Protein AF-K2CQ34-F1 (afdb_monomer)

Mean predicted aligned error: 3.76 Å

Sequence (137 aa):
MQECLSYSITEIDNESIDREGMAVCTSRAFENAVAGLKVTPEFVITDVVKIKNFDEARQLNIISGDLKSISVGAASIIAKVYRDNFMIEMDKKFPLYGFSSHKGYGTTRHIEALKIHGPCEIHRKSFEPIASFLHTC

Solvent-accessible surface area (backbone atoms only — not comparable to full-atom values): 8074 Å² total; per-residue (Å²): 124,93,87,58,96,59,73,54,85,60,86,79,59,39,67,57,32,51,73,64,33,59,72,56,47,52,25,50,36,50,48,50,23,58,70,53,26,86,59,80,71,85,61,46,71,30,61,60,56,68,50,79,96,49,65,72,94,36,52,46,58,33,83,65,18,47,85,76,31,71,69,34,31,52,50,51,50,53,53,49,55,52,49,49,50,53,24,38,56,46,16,73,79,43,66,77,48,47,24,60,77,54,61,74,51,89,41,72,66,35,50,52,29,36,73,76,70,46,83,61,92,80,51,47,57,72,37,84,72,48,34,61,64,74,69,70,121

Secondary structure (DSSP, 8-state):
-TT-S--------HHHHHHH-HHHHHHHHHHHHHHT-SS--SSEEEES---TTS-GGGEEEETTHHHH-HHHHHHHHHHHHHHHHHHHHHHHHSTTT-HHHHTT---HHHHHHHHHH---TTS-TTSTTHHHHHH--

Foldseek 3Di:
DVPDPWWFFFDDALVCCLVPNDLVVVLVRVVVRQVPTPDRDQAEEAAQRDNPPDDPVRYHHDHPVLVVDVVHVVNVVVHVVVLLVVQCVVCVVVVLQPCNPCSLPPDPSNVVSCVVPNDDDRDNCNDPPNVVSVPPD

Structure (mmCIF, N/CA/C/O backbone):
data_AF-K2CQ34-F1
#
_entry.id   AF-K2CQ34-F1
#
loop_
_atom_site.group_PDB
_atom_site.id
_atom_site.type_symbol
_atom_site.label_atom_id
_atom_site.label_alt_id
_atom_site.label_comp_id
_atom_site.label_asym_id
_atom_site.label_entity_id
_atom_site.label_seq_id
_atom_site.pdbx_PDB_ins_code
_atom_site.Cartn_x
_atom_site.Cartn_y
_atom_site.Cartn_z
_atom_site.occupancy
_atom_site.B_iso_or_equiv
_atom_site.auth_seq_id
_atom_site.auth_comp_id
_atom_site.auth_asym_id
_atom_site.auth_atom_id
_atom_site.pdbx_PDB_model_num
ATOM 1 N N . MET A 1 1 ? -10.986 -15.421 8.543 1.00 61.81 1 MET A N 1
ATOM 2 C CA . MET A 1 1 ? -12.073 -14.420 8.425 1.00 61.81 1 MET A CA 1
ATOM 3 C C . MET A 1 1 ? -13.381 -14.871 9.074 1.00 61.81 1 MET A C 1
ATOM 5 O O . MET A 1 1 ? -14.184 -14.007 9.377 1.00 61.81 1 MET A O 1
ATOM 9 N N . GLN A 1 2 ? -13.606 -16.171 9.326 1.00 63.44 2 GLN A N 1
ATOM 10 C CA . GLN A 1 2 ? -14.854 -16.655 9.941 1.00 63.44 2 GLN A CA 1
ATOM 11 C C . GLN A 1 2 ? -15.092 -16.197 11.396 1.00 63.44 2 GLN A C 1
ATOM 13 O O . GLN A 1 2 ? -16.237 -16.219 11.822 1.00 63.44 2 GLN A O 1
ATOM 18 N N . GLU A 1 3 ? -14.069 -15.735 12.129 1.00 79.88 3 GLU A N 1
ATOM 19 C CA . GLU A 1 3 ? -14.195 -15.411 13.566 1.00 79.88 3 GLU A CA 1
ATOM 20 C C . GLU A 1 3 ? -13.845 -13.958 13.949 1.00 79.88 3 GLU A C 1
ATOM 22 O O . GLU A 1 3 ? -13.494 -13.681 15.092 1.00 79.88 3 GLU A O 1
ATOM 27 N N . CYS A 1 4 ? -13.920 -12.996 13.022 1.00 83.88 4 CYS A N 1
ATOM 28 C CA . CYS A 1 4 ? -13.757 -11.575 13.365 1.00 83.88 4 CYS A CA 1
ATOM 29 C C . CYS A 1 4 ? -15.100 -10.835 13.370 1.00 83.88 4 CYS A C 1
ATOM 31 O O . CYS A 1 4 ? -15.935 -11.065 12.497 1.00 83.88 4 CYS A O 1
ATOM 33 N N . LEU A 1 5 ? -15.269 -9.884 14.296 1.00 89.50 5 LEU A N 1
ATOM 34 C CA . LEU A 1 5 ? -16.466 -9.032 14.368 1.00 89.50 5 LEU A CA 1
ATOM 35 C C . LEU A 1 5 ? -16.656 -8.184 13.102 1.00 89.50 5 LEU A C 1
ATOM 37 O O . LEU A 1 5 ? -17.766 -8.042 12.598 1.00 89.50 5 LEU A O 1
ATOM 41 N N . SER A 1 6 ? -15.569 -7.611 12.587 1.00 93.69 6 SER A N 1
ATOM 42 C CA . SER A 1 6 ? -15.555 -6.828 11.354 1.00 93.69 6 SER A CA 1
ATOM 43 C C . SER A 1 6 ? -14.126 -6.714 10.831 1.00 93.69 6 SER A C 1
ATOM 45 O O . SER A 1 6 ? -13.180 -6.641 11.612 1.00 93.69 6 SER A O 1
ATOM 47 N N . TYR A 1 7 ? -13.979 -6.651 9.512 1.00 95.56 7 TYR A N 1
ATOM 48 C CA . TYR A 1 7 ? -12.752 -6.239 8.839 1.00 95.56 7 TYR A CA 1
ATOM 49 C C . TYR A 1 7 ? -13.118 -5.486 7.559 1.00 95.56 7 TYR A C 1
ATOM 51 O O . TYR A 1 7 ? -14.228 -5.618 7.040 1.00 95.56 7 TYR A O 1
ATOM 59 N N . SER A 1 8 ? -12.175 -4.708 7.056 1.00 97.00 8 SER A N 1
ATOM 60 C CA . SER A 1 8 ? -12.285 -3.956 5.813 1.00 97.00 8 SER A CA 1
ATOM 61 C C . SER A 1 8 ? -10.924 -3.960 5.125 1.00 97.00 8 SER A C 1
ATOM 63 O O . SER A 1 8 ? -9.882 -4.109 5.767 1.00 97.00 8 SER A O 1
ATOM 65 N N . ILE A 1 9 ? -10.936 -3.844 3.802 1.00 97.44 9 ILE A N 1
ATOM 66 C CA . ILE A 1 9 ? -9.728 -3.743 2.987 1.00 97.44 9 ILE A CA 1
ATOM 67 C C . ILE A 1 9 ? -9.913 -2.537 2.077 1.00 97.44 9 ILE A C 1
ATOM 69 O O . ILE A 1 9 ? -10.960 -2.397 1.448 1.00 97.44 9 ILE A O 1
ATOM 73 N N . THR A 1 10 ? -8.889 -1.694 2.013 1.00 97.38 10 THR A N 1
ATOM 74 C CA . THR A 1 10 ? -8.841 -0.528 1.132 1.00 97.38 10 THR A CA 1
ATOM 75 C C . THR A 1 10 ? -7.596 -0.613 0.266 1.00 97.38 10 THR A C 1
ATOM 77 O O . THR A 1 10 ? -6.506 -0.901 0.762 1.00 97.38 10 THR A O 1
ATOM 80 N N . GLU A 1 11 ? -7.748 -0.290 -1.013 1.00 97.19 11 GLU A N 1
ATOM 81 C CA . GLU A 1 11 ? -6.646 -0.104 -1.951 1.00 97.19 11 GLU A CA 1
ATOM 82 C C . GLU A 1 11 ? -6.494 1.374 -2.321 1.00 97.19 11 GLU A C 1
ATOM 84 O O . GLU A 1 11 ? -7.471 2.120 -2.370 1.00 97.19 11 GLU A O 1
ATOM 89 N N . ILE A 1 12 ? -5.258 1.788 -2.596 1.00 97.62 12 ILE A N 1
ATOM 90 C CA . ILE A 1 12 ? -4.946 3.058 -3.256 1.00 97.62 12 ILE A CA 1
ATOM 91 C C . ILE A 1 12 ? -4.050 2.728 -4.446 1.00 97.62 12 ILE A C 1
ATOM 93 O O . ILE A 1 12 ? -3.036 2.036 -4.287 1.00 97.62 12 ILE A O 1
ATOM 97 N N . ASP A 1 13 ? -4.440 3.204 -5.623 1.00 97.12 13 ASP A N 1
ATOM 98 C CA . ASP A 1 13 ? -3.742 2.946 -6.876 1.00 97.12 13 ASP A CA 1
ATOM 99 C C . ASP A 1 13 ? -2.377 3.661 -6.949 1.00 97.12 13 ASP A C 1
ATOM 101 O O . ASP A 1 13 ? -2.051 4.563 -6.167 1.00 97.12 13 ASP A O 1
ATOM 105 N N . ASN A 1 14 ? -1.537 3.216 -7.884 1.00 97.62 14 ASN A N 1
ATOM 106 C CA . ASN A 1 14 ? -0.200 3.768 -8.085 1.00 97.62 14 ASN A CA 1
ATOM 107 C C . ASN A 1 14 ? -0.220 5.217 -8.586 1.00 97.62 14 ASN A C 1
ATOM 109 O O . ASN A 1 14 ? 0.649 5.977 -8.172 1.00 97.62 14 ASN A O 1
ATOM 113 N N . GLU A 1 15 ? -1.201 5.621 -9.394 1.00 97.81 15 GLU A N 1
ATOM 114 C CA . GLU A 1 15 ? -1.294 6.987 -9.925 1.00 97.81 15 GLU A CA 1
ATOM 115 C C . GLU A 1 15 ? -1.582 8.003 -8.813 1.00 97.81 15 GLU A C 1
ATOM 117 O O . GLU A 1 15 ? -0.995 9.083 -8.765 1.00 97.81 15 GLU A O 1
ATOM 122 N N . SER A 1 16 ? -2.448 7.640 -7.868 1.00 98.06 16 SER A N 1
ATOM 123 C CA . SER A 1 16 ? -2.741 8.409 -6.665 1.00 98.06 16 SER A CA 1
ATOM 124 C C . SER A 1 16 ? -1.508 8.533 -5.773 1.00 98.06 16 SER A C 1
ATOM 126 O O . SER A 1 16 ? -1.217 9.622 -5.278 1.00 98.06 16 SER A O 1
ATOM 128 N N . ILE A 1 17 ? -0.737 7.450 -5.617 1.00 98.12 17 ILE A N 1
ATOM 129 C CA . ILE A 1 17 ? 0.536 7.483 -4.880 1.00 98.12 17 ILE A CA 1
ATOM 130 C C . ILE A 1 17 ? 1.556 8.384 -5.577 1.00 98.12 17 ILE A C 1
ATOM 132 O O . ILE A 1 17 ? 2.228 9.155 -4.894 1.00 98.12 17 ILE A O 1
ATOM 136 N N . ASP A 1 18 ? 1.655 8.314 -6.903 1.00 97.69 18 ASP A N 1
ATOM 137 C CA . ASP A 1 18 ? 2.568 9.146 -7.686 1.00 97.69 18 ASP A CA 1
ATOM 138 C C . ASP A 1 18 ? 2.196 10.634 -7.618 1.00 97.69 18 ASP A C 1
ATOM 140 O O . ASP A 1 18 ? 3.074 11.490 -7.535 1.00 97.69 18 ASP A O 1
ATOM 144 N N . ARG A 1 19 ? 0.896 10.948 -7.608 1.00 98.00 19 ARG A N 1
ATOM 145 C CA . ARG A 1 19 ? 0.376 12.322 -7.571 1.00 98.00 19 ARG A CA 1
ATOM 146 C C . ARG A 1 19 ? 0.453 12.965 -6.186 1.00 98.00 19 ARG A C 1
ATOM 148 O O . ARG A 1 19 ? 0.747 14.151 -6.079 1.00 98.00 19 ARG A O 1
ATOM 155 N N . GLU A 1 20 ? 0.119 12.218 -5.137 1.00 97.00 20 GLU A N 1
ATOM 156 C CA . GLU A 1 20 ? -0.124 12.775 -3.794 1.00 97.00 20 GLU A CA 1
ATOM 157 C C . GLU A 1 20 ? 0.960 12.398 -2.777 1.00 97.00 20 GLU A C 1
ATOM 159 O O . GLU A 1 20 ? 1.040 12.977 -1.691 1.00 97.00 20 GLU A O 1
ATOM 164 N N . GLY A 1 21 ? 1.801 11.422 -3.116 1.00 96.38 21 GLY A N 1
ATOM 165 C CA . GLY A 1 21 ? 2.835 10.889 -2.246 1.00 96.38 21 GLY A CA 1
ATOM 166 C C . GLY A 1 21 ? 2.340 9.779 -1.316 1.00 96.38 21 GLY A C 1
ATOM 167 O O . GLY A 1 21 ? 1.176 9.697 -0.909 1.00 96.38 21 GLY A O 1
ATOM 168 N N . MET A 1 22 ? 3.279 8.908 -0.935 1.00 94.81 22 MET A N 1
ATOM 169 C CA . MET A 1 22 ? 2.988 7.708 -0.148 1.00 94.81 22 MET A CA 1
ATOM 170 C C . MET A 1 22 ? 2.379 8.024 1.218 1.00 94.81 22 MET A C 1
ATOM 172 O O . MET A 1 22 ? 1.406 7.391 1.598 1.00 94.81 22 MET A O 1
ATOM 176 N N . ALA A 1 23 ? 2.916 8.998 1.959 1.00 93.38 23 ALA A N 1
ATOM 177 C CA . ALA A 1 23 ? 2.454 9.280 3.320 1.00 93.38 23 ALA A CA 1
ATOM 178 C C . ALA A 1 23 ? 0.983 9.734 3.362 1.00 93.38 23 ALA A C 1
ATOM 180 O O . ALA A 1 23 ? 0.230 9.322 4.245 1.00 93.38 23 ALA A O 1
ATOM 181 N N . VAL A 1 24 ? 0.564 10.551 2.389 1.00 94.56 24 VAL A N 1
ATOM 182 C CA . VAL A 1 24 ? -0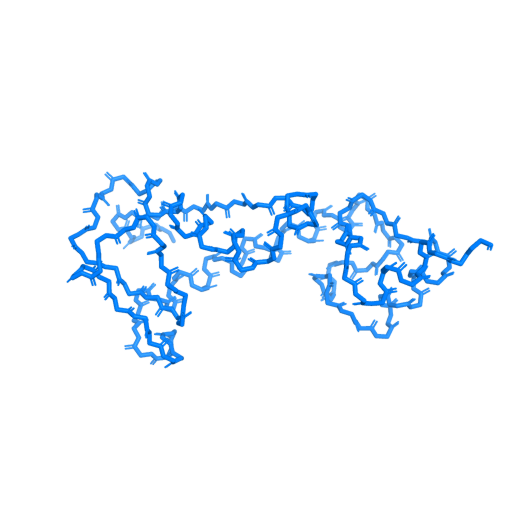.830 10.998 2.245 1.00 94.56 24 VAL A CA 1
ATOM 183 C C . VAL A 1 24 ? -1.725 9.813 1.896 1.00 94.56 24 VAL A C 1
ATOM 185 O O . VAL A 1 24 ? -2.725 9.578 2.573 1.00 94.56 24 VAL A O 1
ATOM 188 N N . CYS A 1 25 ? -1.321 9.016 0.905 1.00 96.75 25 CYS A N 1
ATOM 189 C CA . CYS A 1 25 ? -2.072 7.839 0.479 1.00 96.75 25 CYS A CA 1
ATOM 190 C C . CYS A 1 25 ? -2.202 6.784 1.583 1.00 96.75 25 CYS A C 1
ATOM 192 O O . CYS A 1 25 ? -3.278 6.218 1.749 1.00 96.75 25 CYS A O 1
ATOM 194 N N . THR A 1 26 ? -1.146 6.544 2.363 1.00 95.56 26 THR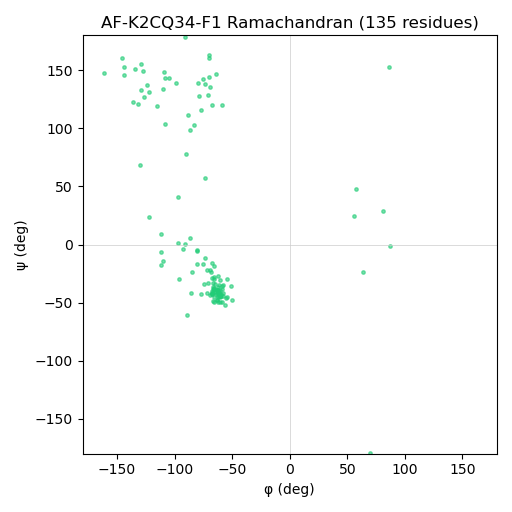 A N 1
ATOM 195 C CA . THR A 1 26 ? -1.173 5.609 3.494 1.00 95.56 26 THR A CA 1
ATOM 196 C C . THR A 1 26 ? -2.149 6.081 4.566 1.00 95.56 26 THR A C 1
ATOM 198 O O . THR A 1 26 ? -2.988 5.298 4.993 1.00 95.56 26 THR A O 1
ATOM 201 N N . SER A 1 27 ? -2.105 7.358 4.966 1.00 94.44 27 SER A N 1
ATOM 202 C CA . SER A 1 27 ? -3.051 7.885 5.962 1.00 94.44 27 SER A CA 1
ATOM 203 C C . SER A 1 27 ? -4.503 7.757 5.474 1.00 94.44 27 SER A C 1
ATOM 205 O O . SER A 1 27 ? -5.344 7.218 6.190 1.00 94.44 27 SER A O 1
ATOM 207 N N . ARG A 1 28 ? -4.772 8.102 4.204 1.00 95.81 28 ARG A N 1
ATOM 208 C CA . ARG A 1 28 ? -6.093 7.929 3.574 1.00 95.81 28 ARG A CA 1
ATOM 209 C C . ARG A 1 28 ? -6.538 6.465 3.501 1.00 95.81 28 ARG A C 1
ATOM 211 O O . ARG A 1 28 ? -7.710 6.172 3.713 1.00 95.81 28 ARG A O 1
ATOM 218 N N . ALA A 1 29 ? -5.628 5.534 3.216 1.00 97.25 29 ALA A N 1
ATOM 219 C CA . ALA A 1 29 ? -5.952 4.108 3.189 1.00 97.25 29 ALA A CA 1
ATOM 220 C C . ALA A 1 29 ? -6.432 3.615 4.564 1.00 97.25 29 ALA A C 1
ATOM 222 O O . ALA A 1 29 ? -7.406 2.867 4.635 1.00 97.25 29 ALA A O 1
ATOM 223 N N . PHE A 1 30 ? -5.793 4.077 5.646 1.00 96.75 30 PHE A N 1
ATOM 224 C CA . PHE A 1 30 ? -6.212 3.775 7.016 1.00 96.75 30 PHE A CA 1
ATOM 225 C C . PHE A 1 30 ? -7.555 4.428 7.368 1.00 96.75 30 PHE A C 1
ATOM 227 O O . PHE A 1 30 ? -8.410 3.752 7.935 1.00 96.75 30 PHE A O 1
ATOM 234 N N . GLU A 1 31 ? -7.778 5.692 6.992 1.00 95.38 31 GLU A N 1
ATOM 235 C CA . GLU A 1 31 ? -9.072 6.379 7.174 1.00 95.38 31 GLU A CA 1
ATOM 236 C C . GLU A 1 31 ? -10.214 5.601 6.514 1.00 95.38 31 GLU A C 1
ATOM 238 O O . GLU A 1 31 ? -11.199 5.248 7.163 1.00 95.38 31 GLU A O 1
ATOM 243 N N . ASN A 1 32 ? -10.038 5.254 5.239 1.00 97.00 32 ASN A N 1
ATOM 244 C CA . ASN A 1 32 ? -11.006 4.485 4.468 1.00 97.00 32 ASN A CA 1
ATOM 245 C C . ASN A 1 32 ? -11.216 3.079 5.044 1.00 97.00 32 ASN A C 1
ATOM 247 O O . ASN A 1 32 ? -12.342 2.590 5.073 1.00 97.00 32 ASN A O 1
ATOM 251 N N . ALA A 1 33 ? -10.150 2.420 5.515 1.00 96.75 33 ALA A N 1
ATOM 252 C CA . ALA A 1 33 ? -10.271 1.116 6.158 1.00 96.75 33 ALA A CA 1
ATOM 253 C C . ALA A 1 33 ? -11.117 1.218 7.436 1.00 96.75 33 ALA A C 1
ATOM 255 O O . ALA A 1 33 ? -12.086 0.477 7.582 1.00 96.75 33 ALA A O 1
ATOM 256 N N . VAL A 1 34 ? -10.833 2.174 8.324 1.00 95.56 34 VAL A N 1
ATOM 257 C CA . VAL A 1 34 ? -11.634 2.383 9.542 1.00 95.56 34 VAL A CA 1
ATOM 258 C C . VAL A 1 34 ? -13.094 2.700 9.199 1.00 95.56 34 VAL A C 1
ATOM 260 O O . VAL A 1 34 ? -13.994 2.099 9.783 1.00 95.56 34 VAL A O 1
ATOM 263 N N . ALA A 1 35 ? -13.337 3.571 8.215 1.00 94.88 35 ALA A N 1
ATOM 264 C CA . ALA A 1 35 ? -14.685 3.920 7.759 1.00 94.88 35 ALA A CA 1
ATOM 265 C C . ALA A 1 35 ? -15.437 2.744 7.107 1.00 94.88 35 ALA A C 1
ATOM 267 O O . ALA A 1 35 ? -16.663 2.694 7.153 1.00 94.88 35 ALA A O 1
ATOM 268 N N . GLY A 1 36 ? -14.715 1.792 6.511 1.00 96.06 36 GLY A N 1
ATOM 269 C CA . GLY A 1 36 ? -15.279 0.593 5.891 1.00 96.06 36 GLY A CA 1
ATOM 270 C C . GLY A 1 36 ? -15.631 -0.529 6.873 1.00 96.06 36 GLY A C 1
ATOM 271 O O . GLY A 1 36 ? -16.169 -1.554 6.450 1.00 96.06 36 GLY A O 1
ATOM 272 N N . LEU A 1 37 ? -15.317 -0.389 8.167 1.00 95.81 37 LEU A N 1
ATOM 273 C CA . LEU A 1 37 ? -15.710 -1.372 9.174 1.00 95.81 37 LEU A CA 1
ATOM 274 C C . LEU A 1 37 ? -17.229 -1.337 9.387 1.00 95.81 37 LEU A C 1
ATOM 276 O O . LEU A 1 37 ? -17.829 -0.280 9.547 1.00 95.81 37 LEU A O 1
ATOM 280 N N . LYS A 1 38 ? -17.856 -2.515 9.462 1.00 95.19 38 LYS A N 1
ATOM 281 C CA . LYS A 1 38 ? -19.288 -2.643 9.785 1.00 95.19 38 LYS A CA 1
ATOM 282 C C . LYS A 1 38 ? -19.603 -2.259 11.230 1.00 95.19 38 LYS A C 1
ATOM 284 O O . LYS A 1 38 ? -20.741 -1.932 11.546 1.00 95.19 38 LYS A O 1
ATOM 289 N N . VAL A 1 39 ? -18.599 -2.347 12.098 1.00 93.50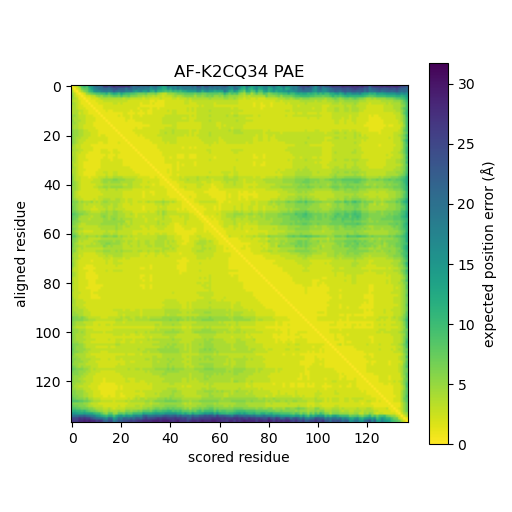 39 VAL A N 1
ATOM 290 C CA . VAL A 1 39 ? -18.667 -1.940 13.499 1.00 93.50 39 VAL A CA 1
ATOM 291 C C . VAL A 1 39 ? -17.707 -0.776 13.681 1.00 93.50 39 VAL A C 1
ATOM 293 O O . VAL A 1 39 ? -16.506 -0.932 13.462 1.00 93.50 39 VAL A O 1
ATOM 296 N N . THR A 1 40 ? -18.233 0.379 14.082 1.00 92.75 40 THR A N 1
ATOM 297 C CA . THR A 1 40 ? -17.422 1.571 14.337 1.00 92.75 40 THR A CA 1
ATOM 298 C C . THR A 1 40 ? -16.538 1.345 15.565 1.00 92.75 40 THR A C 1
ATOM 300 O O . THR A 1 40 ? -17.074 1.112 16.649 1.00 92.75 40 THR A O 1
ATOM 303 N N . PRO A 1 41 ? -15.202 1.423 15.443 1.00 93.56 41 PRO A N 1
ATOM 304 C CA . PRO A 1 41 ? -14.321 1.223 16.582 1.00 93.56 41 PRO A CA 1
ATOM 305 C C . PRO A 1 41 ? -14.356 2.428 17.529 1.00 93.56 41 PRO A C 1
ATOM 307 O O . PRO A 1 41 ? -14.298 3.585 17.107 1.00 93.56 41 PRO A O 1
ATOM 310 N N . GLU A 1 42 ? -14.383 2.167 18.834 1.00 94.56 42 GLU A N 1
ATOM 311 C CA . GLU A 1 42 ? -14.203 3.208 19.855 1.00 94.56 42 GLU A CA 1
ATOM 312 C C . GLU A 1 42 ? -12.756 3.714 19.890 1.00 94.56 42 GLU A C 1
ATOM 314 O O . GLU A 1 42 ? -12.528 4.903 20.098 1.00 94.56 42 GLU A O 1
ATOM 319 N N . PHE A 1 43 ? -11.791 2.836 19.606 1.00 96.06 43 PHE A N 1
ATOM 320 C CA . PHE A 1 43 ? -10.363 3.131 19.633 1.00 96.06 43 PHE A CA 1
ATOM 321 C C . PHE A 1 43 ? -9.621 2.377 18.519 1.00 96.06 43 PHE A C 1
ATOM 323 O O . PHE A 1 43 ? -9.983 1.243 18.193 1.00 96.06 43 PHE A O 1
ATOM 330 N N . VAL A 1 44 ? -8.574 2.977 17.945 1.00 96.75 44 VAL A N 1
ATOM 331 C CA . VAL A 1 44 ? -7.784 2.392 16.847 1.00 96.75 44 VAL A CA 1
ATOM 332 C C . VAL A 1 44 ? -6.311 2.279 17.237 1.00 96.75 44 VAL A C 1
ATOM 334 O O . VAL A 1 44 ? -5.696 3.239 17.688 1.00 96.75 44 VAL A O 1
ATOM 337 N N . ILE A 1 45 ? -5.715 1.106 17.017 1.00 97.31 45 ILE A N 1
ATOM 338 C CA . ILE A 1 45 ? -4.273 0.887 17.177 1.00 97.31 45 ILE A CA 1
ATOM 339 C C . ILE A 1 45 ? -3.669 0.687 15.789 1.00 97.31 45 ILE A C 1
ATOM 341 O O . ILE A 1 45 ? -4.205 -0.070 14.982 1.00 97.31 45 ILE A O 1
ATOM 345 N N . THR A 1 46 ? -2.553 1.351 15.515 1.00 96.69 46 THR A N 1
ATOM 346 C CA . THR A 1 46 ? -1.837 1.268 14.235 1.00 96.69 46 THR A CA 1
ATOM 347 C C . THR A 1 46 ? -0.359 0.972 14.463 1.00 96.69 46 THR A C 1
ATOM 349 O O . THR A 1 46 ? 0.192 1.284 15.522 1.00 96.69 46 THR A O 1
ATOM 352 N N . ASP A 1 47 ? 0.290 0.388 13.457 1.00 95.62 47 ASP A N 1
ATOM 353 C CA . ASP A 1 47 ? 1.746 0.283 13.417 1.00 95.62 47 ASP A CA 1
ATOM 354 C C . ASP A 1 47 ? 2.324 1.557 12.789 1.00 95.62 47 ASP A C 1
ATOM 356 O O . ASP A 1 47 ? 2.296 1.725 11.571 1.00 95.62 47 ASP A O 1
ATOM 360 N N . VAL A 1 48 ? 2.771 2.490 13.636 1.00 94.44 48 VAL A N 1
ATOM 361 C CA . VAL A 1 48 ? 3.399 3.788 13.295 1.00 94.44 48 VAL A CA 1
ATOM 362 C C . VAL A 1 48 ? 2.519 4.797 12.525 1.00 94.44 48 VAL A C 1
ATOM 364 O O . VAL A 1 48 ? 2.758 6.003 12.601 1.00 94.44 48 VAL A O 1
ATOM 367 N N . VAL A 1 49 ? 1.482 4.364 11.807 1.00 94.56 49 VAL A N 1
ATOM 368 C CA . VAL A 1 49 ? 0.683 5.234 10.930 1.00 94.56 49 VAL A CA 1
ATOM 369 C C . VAL A 1 49 ? -0.293 6.102 11.716 1.00 94.56 49 VAL A C 1
ATOM 371 O O . VAL A 1 49 ? -1.269 5.610 12.270 1.00 94.56 49 VAL A O 1
ATOM 374 N N . LYS A 1 50 ? -0.102 7.420 11.659 1.00 94.19 50 LYS A N 1
ATOM 375 C CA . LYS A 1 50 ? -1.088 8.389 12.144 1.00 94.19 50 LYS A CA 1
ATOM 376 C C . LYS A 1 50 ? -2.231 8.587 11.143 1.00 94.19 50 LYS A C 1
ATOM 378 O O . LYS A 1 50 ? -2.002 8.898 9.967 1.00 94.19 50 LYS A 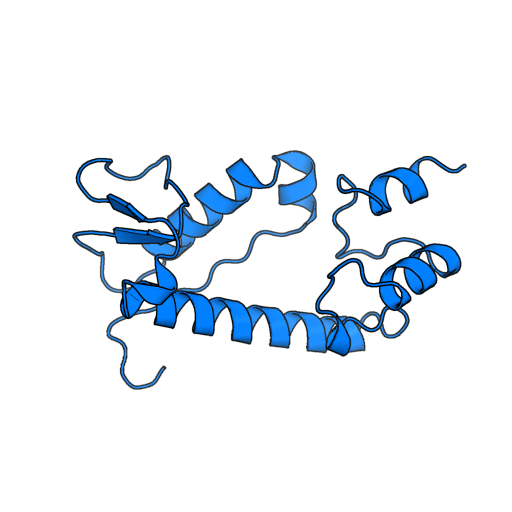O 1
ATOM 383 N N . ILE A 1 51 ? -3.462 8.448 11.627 1.00 93.88 51 ILE A N 1
ATOM 384 C CA . ILE A 1 51 ? -4.688 8.696 10.864 1.00 93.88 51 ILE A CA 1
ATOM 385 C C . ILE A 1 51 ? -5.032 10.181 11.029 1.00 93.88 51 ILE A C 1
ATOM 387 O O . ILE A 1 51 ? -5.313 10.621 12.143 1.00 93.88 51 ILE A O 1
ATOM 391 N N . LYS A 1 52 ? -4.926 10.977 9.957 1.00 90.00 52 LYS A N 1
ATOM 392 C CA . LYS A 1 52 ? -4.981 12.448 10.055 1.00 90.00 52 LYS A CA 1
ATOM 393 C C . LYS A 1 52 ? -6.384 12.966 10.362 1.00 90.00 52 LYS A C 1
ATOM 395 O O . LYS A 1 52 ? -6.520 13.859 11.190 1.00 90.00 52 LYS A O 1
ATOM 400 N N . ASN A 1 53 ? -7.406 12.403 9.727 1.00 88.38 53 ASN A N 1
ATOM 401 C CA . ASN A 1 53 ? -8.804 12.803 9.890 1.00 88.38 53 ASN A CA 1
ATOM 402 C C . ASN A 1 53 ? -9.543 11.898 10.891 1.00 88.38 53 ASN A C 1
ATOM 404 O O . ASN A 1 53 ? -10.682 11.493 10.663 1.00 88.38 53 ASN A O 1
ATOM 408 N N . PHE A 1 54 ? -8.878 11.550 11.995 1.00 90.19 54 PHE A N 1
ATOM 409 C CA . PHE A 1 54 ? -9.438 10.749 13.081 1.00 90.19 54 PHE A CA 1
ATOM 410 C C . PHE A 1 54 ? -9.085 11.377 14.429 1.00 90.19 54 PHE A C 1
ATOM 412 O O . PHE A 1 54 ? -8.057 12.038 14.560 1.00 90.19 54 PHE A O 1
ATOM 419 N N . ASP A 1 55 ? -9.944 11.181 15.426 1.00 93.19 55 ASP A N 1
ATOM 420 C CA . ASP A 1 55 ? -9.763 11.755 16.758 1.00 93.19 55 ASP A CA 1
ATOM 421 C C . ASP A 1 55 ? -8.434 11.294 17.386 1.00 93.19 55 ASP A C 1
ATOM 423 O O . ASP A 1 55 ? -8.199 10.098 17.579 1.00 93.19 55 ASP A O 1
ATOM 427 N N . GLU A 1 56 ? -7.560 12.255 17.699 1.00 93.25 56 GLU A N 1
ATOM 428 C CA . GLU A 1 56 ? -6.243 12.020 18.302 1.00 93.25 56 GLU A CA 1
ATOM 429 C C . GLU A 1 56 ? -6.356 11.273 19.637 1.00 93.25 56 GLU A C 1
ATOM 431 O O . GLU A 1 56 ? -5.529 10.416 19.935 1.00 93.25 56 GLU A O 1
ATOM 436 N N . ALA A 1 57 ? -7.407 11.541 20.421 1.00 95.81 57 ALA A N 1
ATOM 437 C CA . ALA A 1 57 ? -7.624 10.895 21.714 1.00 95.81 57 ALA A CA 1
ATOM 438 C C . ALA A 1 57 ? -8.081 9.432 21.584 1.00 95.81 57 ALA A C 1
ATOM 440 O O . ALA A 1 57 ? -8.105 8.701 22.575 1.00 95.81 57 ALA A O 1
ATOM 441 N N . ARG A 1 58 ? -8.448 8.996 20.373 1.00 96.56 58 ARG A N 1
ATOM 442 C CA . ARG A 1 58 ? -8.995 7.662 20.091 1.00 96.56 58 ARG A CA 1
ATOM 443 C C . ARG A 1 58 ? -8.058 6.788 19.263 1.00 96.56 58 ARG A C 1
ATOM 445 O O . ARG A 1 58 ? -8.473 5.719 18.812 1.00 96.56 58 ARG A O 1
ATOM 452 N N . GLN A 1 59 ? -6.815 7.212 19.041 1.00 97.00 59 GLN A N 1
ATOM 453 C CA . GLN A 1 59 ? -5.830 6.413 18.321 1.00 97.00 59 GLN A CA 1
ATOM 454 C C . GLN A 1 59 ? -4.517 6.257 19.086 1.00 97.00 59 GLN A C 1
ATOM 456 O O . GLN A 1 59 ? -4.091 7.141 19.823 1.00 97.00 59 GLN A O 1
ATOM 461 N N . LEU A 1 60 ? -3.858 5.119 18.874 1.00 96.75 60 LEU A N 1
ATOM 462 C CA . LEU A 1 60 ? -2.517 4.842 19.373 1.00 96.75 60 LEU A CA 1
ATOM 463 C C . LEU A 1 60 ? -1.650 4.286 18.240 1.00 96.75 60 LEU A C 1
ATOM 465 O O . LEU A 1 60 ? -1.959 3.246 17.657 1.00 96.75 60 LEU A O 1
ATOM 469 N N . ASN A 1 61 ? -0.551 4.972 17.935 1.00 96.06 61 ASN A N 1
ATOM 470 C CA . ASN A 1 61 ? 0.364 4.611 16.850 1.00 96.06 61 ASN A CA 1
ATOM 471 C C . ASN A 1 61 ? 1.667 4.079 17.463 1.00 96.06 61 ASN A C 1
ATOM 473 O O . ASN A 1 61 ? 2.471 4.841 17.999 1.00 96.06 61 ASN A O 1
ATOM 477 N N . ILE A 1 62 ? 1.857 2.759 17.443 1.00 95.31 62 ILE A N 1
ATOM 478 C CA . ILE A 1 62 ? 2.949 2.083 18.162 1.00 95.31 62 ILE A CA 1
ATOM 479 C C . ILE A 1 62 ? 3.987 1.589 17.160 1.00 95.31 62 ILE A C 1
ATOM 481 O O . ILE A 1 62 ? 3.630 1.107 16.095 1.00 95.31 62 ILE A O 1
ATOM 485 N N . ILE A 1 63 ? 5.268 1.656 17.520 1.00 95.81 63 ILE A N 1
ATOM 486 C CA . ILE A 1 63 ? 6.345 0.994 16.772 1.00 95.81 63 ILE A CA 1
ATOM 487 C C . ILE A 1 63 ? 6.250 -0.525 16.956 1.00 95.81 63 ILE A C 1
ATOM 489 O O . ILE A 1 63 ? 6.235 -0.997 18.104 1.00 95.81 63 ILE A O 1
ATOM 493 N N . SER A 1 64 ? 6.253 -1.268 15.845 1.00 93.31 64 SER A N 1
ATOM 494 C CA . SER A 1 64 ? 6.077 -2.728 15.813 1.00 93.31 64 SER A CA 1
ATOM 495 C C . SER A 1 64 ? 4.751 -3.131 16.454 1.00 93.31 64 SER A C 1
ATOM 497 O O . SER A 1 64 ? 4.694 -3.968 17.361 1.00 93.31 64 SER A O 1
ATOM 499 N N . GLY A 1 65 ? 3.684 -2.435 16.053 1.00 92.19 65 GLY A N 1
ATOM 500 C CA . GLY A 1 65 ? 2.340 -2.648 16.582 1.00 92.19 65 GLY A CA 1
ATOM 501 C C . GLY A 1 65 ? 1.825 -4.065 16.325 1.00 92.19 65 GLY A C 1
ATOM 502 O O . GLY A 1 65 ? 1.103 -4.609 17.156 1.00 92.19 65 GLY A O 1
ATOM 503 N N . ASP A 1 66 ? 2.249 -4.689 15.230 1.00 92.81 66 ASP A N 1
ATOM 504 C CA . ASP A 1 66 ? 1.937 -6.071 14.858 1.00 92.81 66 ASP A CA 1
ATOM 505 C C . ASP A 1 66 ? 2.446 -7.108 15.873 1.00 92.81 66 ASP A C 1
ATOM 507 O O . ASP A 1 66 ? 1.758 -8.090 16.146 1.00 92.81 66 ASP A O 1
ATOM 511 N N . LEU A 1 67 ? 3.603 -6.858 16.492 1.00 94.31 67 LEU A N 1
ATOM 512 C CA . LEU A 1 67 ? 4.171 -7.702 17.549 1.00 94.31 67 LEU A CA 1
ATOM 513 C C . LEU A 1 67 ? 3.542 -7.453 18.928 1.00 94.31 67 LEU A C 1
ATOM 515 O O . LEU A 1 67 ? 3.716 -8.259 19.840 1.00 94.31 67 LEU A O 1
ATOM 519 N N . LYS A 1 68 ? 2.848 -6.322 19.104 1.00 95.25 68 LYS A N 1
ATOM 520 C CA . LYS A 1 68 ? 2.338 -5.849 20.405 1.00 95.25 68 LYS A CA 1
ATOM 521 C C . LYS A 1 68 ? 0.817 -5.889 20.523 1.00 95.25 68 LYS A C 1
ATOM 523 O O . LYS A 1 68 ? 0.294 -5.821 21.631 1.00 95.25 68 LYS A O 1
ATOM 528 N N . SER A 1 69 ? 0.102 -5.982 19.405 1.00 96.44 69 SER A N 1
ATOM 529 C CA . SER A 1 69 ? -1.356 -5.996 19.350 1.00 96.44 69 SER A CA 1
ATOM 530 C C . SER A 1 69 ? -1.842 -7.071 18.391 1.00 96.44 69 SER A C 1
ATOM 532 O O . SER A 1 69 ? -1.547 -7.040 17.197 1.00 96.44 69 SER A O 1
ATOM 534 N N . ILE A 1 70 ? -2.662 -7.986 18.909 1.00 94.50 70 ILE A N 1
ATOM 535 C CA . ILE A 1 70 ? -3.267 -9.070 18.125 1.00 94.50 70 ILE A CA 1
ATOM 536 C C . ILE A 1 70 ? -4.114 -8.497 16.981 1.00 94.50 70 ILE A C 1
ATOM 538 O O . ILE A 1 70 ? -4.076 -9.020 15.870 1.00 94.50 70 ILE A O 1
ATOM 542 N N . SER A 1 71 ? -4.829 -7.391 17.216 1.00 94.19 71 SER A N 1
ATOM 543 C CA . SER A 1 71 ? -5.643 -6.732 16.189 1.00 94.19 71 SER A CA 1
ATOM 544 C C . SER A 1 71 ? -4.790 -6.165 15.053 1.00 94.19 71 SER A C 1
ATOM 546 O O . SER A 1 71 ? -5.151 -6.314 13.886 1.00 94.19 71 SER A O 1
ATOM 548 N N . VAL A 1 72 ? -3.640 -5.559 15.375 1.00 96.50 72 VAL A N 1
ATOM 549 C CA . VAL A 1 72 ? -2.706 -5.048 14.358 1.00 96.50 72 VAL A CA 1
ATOM 550 C C . VAL A 1 72 ? -2.054 -6.209 13.610 1.00 96.50 72 VAL A C 1
ATOM 552 O O . VAL A 1 72 ? -2.025 -6.190 12.384 1.00 96.50 72 VAL A O 1
ATOM 555 N N . GLY A 1 73 ? -1.619 -7.259 14.314 1.00 96.31 73 GLY A N 1
ATOM 556 C CA . GLY A 1 73 ? -1.078 -8.467 13.688 1.00 96.31 73 GLY A CA 1
ATOM 557 C C . GLY A 1 73 ? -2.073 -9.124 12.723 1.00 96.31 73 GLY A C 1
ATOM 558 O O . GLY A 1 73 ? -1.721 -9.449 11.588 1.00 96.31 73 GLY A O 1
ATOM 559 N N . ALA A 1 74 ? -3.343 -9.243 13.121 1.00 95.50 74 ALA A N 1
ATOM 560 C CA . ALA A 1 74 ? -4.407 -9.756 12.262 1.00 95.50 74 ALA A CA 1
ATOM 561 C C . ALA A 1 74 ? -4.630 -8.871 11.022 1.00 95.50 74 ALA A C 1
ATOM 563 O O . ALA A 1 74 ? -4.720 -9.395 9.909 1.00 95.50 74 ALA A O 1
ATOM 564 N N . ALA A 1 75 ? -4.667 -7.544 11.187 1.00 95.81 75 ALA A N 1
ATOM 565 C CA . ALA A 1 75 ? -4.794 -6.604 10.073 1.00 95.81 75 ALA A CA 1
ATOM 566 C C . ALA A 1 75 ? -3.608 -6.704 9.094 1.00 95.81 75 ALA A C 1
ATOM 568 O O . ALA A 1 75 ? -3.823 -6.759 7.882 1.00 95.81 75 ALA A O 1
ATOM 569 N N . SER A 1 76 ? -2.375 -6.814 9.601 1.00 96.56 76 SER A N 1
ATOM 570 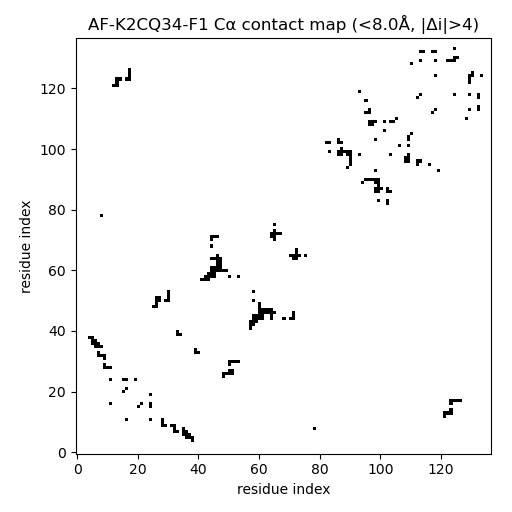C CA . SER A 1 76 ? -1.164 -6.991 8.790 1.00 96.56 76 SER A CA 1
ATOM 571 C C . SER A 1 76 ? -1.199 -8.281 7.968 1.00 96.56 76 SER A C 1
ATOM 573 O O . SER A 1 76 ? -0.863 -8.260 6.783 1.00 96.56 76 SER A O 1
ATOM 575 N N . ILE A 1 77 ? -1.666 -9.394 8.551 1.00 96.38 77 ILE A N 1
ATOM 576 C CA . ILE A 1 77 ? -1.840 -10.665 7.828 1.00 96.38 77 ILE A CA 1
ATOM 577 C C . ILE A 1 77 ? -2.877 -10.512 6.712 1.00 96.38 77 ILE A C 1
ATOM 579 O O . ILE A 1 77 ? -2.607 -10.900 5.575 1.00 96.38 77 ILE A O 1
ATOM 583 N N . ILE A 1 78 ? -4.041 -9.923 7.011 1.00 96.50 78 ILE A N 1
ATOM 584 C CA . ILE A 1 78 ? -5.106 -9.709 6.019 1.00 96.50 78 ILE A CA 1
ATOM 585 C C . ILE A 1 78 ? -4.585 -8.856 4.857 1.00 96.50 78 ILE A C 1
ATOM 587 O O . ILE A 1 78 ? -4.712 -9.257 3.699 1.00 96.50 78 ILE A O 1
ATOM 591 N N . ALA A 1 79 ? -3.945 -7.723 5.157 1.00 97.00 79 ALA A N 1
ATOM 592 C CA . ALA A 1 79 ? -3.394 -6.823 4.150 1.00 97.00 79 ALA A CA 1
ATOM 593 C C . ALA A 1 79 ? -2.318 -7.507 3.291 1.00 97.00 79 ALA A C 1
ATOM 595 O O . ALA A 1 79 ? -2.325 -7.373 2.065 1.00 97.00 79 ALA A O 1
ATOM 596 N N . LYS A 1 80 ? -1.419 -8.282 3.913 1.00 96.94 80 LYS A N 1
ATOM 597 C CA . LYS A 1 80 ? -0.342 -8.993 3.214 1.00 96.94 80 LYS A CA 1
ATOM 598 C C . LYS A 1 80 ? -0.876 -10.079 2.287 1.00 96.94 80 LYS A C 1
ATOM 600 O O . LYS A 1 80 ? -0.486 -10.111 1.123 1.00 96.94 80 LYS A O 1
ATOM 605 N N . VAL A 1 81 ? -1.774 -10.937 2.774 1.00 97.94 81 VAL A N 1
ATOM 606 C CA . VAL A 1 81 ? -2.371 -12.014 1.966 1.00 97.94 81 VAL A CA 1
ATOM 607 C C . VAL A 1 81 ? -3.132 -11.428 0.781 1.00 97.94 81 VAL A C 1
ATOM 609 O O . VAL A 1 81 ? -2.967 -11.883 -0.350 1.00 97.94 81 VAL A O 1
ATOM 612 N N . TYR A 1 82 ? -3.920 -10.380 1.022 1.00 98.00 82 TYR A N 1
ATOM 613 C CA . TYR A 1 82 ? -4.652 -9.694 -0.034 1.00 98.00 82 TYR A CA 1
ATOM 614 C C . TYR A 1 82 ? -3.710 -9.108 -1.096 1.00 98.00 82 TYR A C 1
ATOM 616 O O . TYR A 1 82 ? -3.862 -9.391 -2.287 1.00 98.00 82 TYR A O 1
ATOM 624 N N . ARG A 1 83 ? -2.673 -8.374 -0.671 1.00 98.19 83 ARG A N 1
ATOM 625 C CA . ARG A 1 83 ? -1.687 -7.788 -1.586 1.00 98.19 83 ARG A CA 1
ATOM 626 C C . ARG A 1 83 ? -0.910 -8.847 -2.366 1.00 98.19 83 ARG A C 1
ATOM 628 O O . ARG A 1 83 ? -0.663 -8.667 -3.555 1.00 98.19 83 ARG A O 1
ATOM 635 N N . ASP A 1 84 ? -0.522 -9.945 -1.728 1.00 98.38 84 ASP A N 1
ATOM 636 C CA . ASP A 1 84 ? 0.238 -11.003 -2.393 1.00 98.38 84 ASP A CA 1
ATOM 637 C C . ASP A 1 84 ? -0.586 -11.716 -3.466 1.00 98.38 84 ASP A C 1
ATOM 639 O O . ASP A 1 84 ? -0.033 -12.025 -4.526 1.00 98.38 84 ASP A O 1
ATOM 643 N N . ASN A 1 85 ? -1.886 -11.913 -3.223 1.00 98.38 85 ASN A N 1
ATOM 644 C CA . ASN A 1 85 ? -2.826 -12.439 -4.211 1.00 98.38 85 ASN A CA 1
ATOM 645 C C . ASN A 1 85 ? -3.007 -11.469 -5.381 1.00 98.38 85 ASN A C 1
ATOM 647 O O . ASN A 1 85 ? -2.906 -11.887 -6.532 1.00 98.38 85 ASN A O 1
ATOM 651 N N . PHE A 1 86 ? -3.175 -10.170 -5.109 1.00 98.06 86 PHE A N 1
ATOM 652 C CA . PHE A 1 86 ? -3.232 -9.149 -6.159 1.00 98.06 86 PHE A CA 1
ATOM 653 C C . PHE A 1 86 ? -1.991 -9.200 -7.065 1.00 98.06 86 PHE A C 1
ATOM 655 O O . PHE A 1 86 ? -2.113 -9.230 -8.287 1.00 98.06 86 PHE A O 1
ATOM 662 N N . MET A 1 87 ? -0.788 -9.290 -6.487 1.00 98.44 87 MET A N 1
ATOM 663 C CA . MET A 1 87 ? 0.445 -9.357 -7.282 1.00 98.44 87 MET A CA 1
ATOM 664 C C . MET A 1 87 ? 0.580 -10.662 -8.084 1.00 98.44 87 MET A C 1
ATOM 666 O O . MET A 1 87 ? 1.202 -10.649 -9.142 1.00 98.44 87 MET A O 1
ATOM 670 N N . ILE A 1 88 ? 0.004 -11.775 -7.615 1.00 98.50 88 ILE A N 1
ATOM 671 C CA . ILE A 1 88 ? -0.062 -13.031 -8.384 1.00 98.50 88 ILE A CA 1
ATOM 672 C C . ILE A 1 88 ? -0.981 -12.869 -9.598 1.00 98.50 88 ILE A C 1
ATOM 674 O O . ILE A 1 88 ? -0.625 -13.301 -10.692 1.00 98.50 88 ILE A O 1
ATOM 678 N N . GLU A 1 89 ? -2.131 -12.214 -9.445 1.00 98.38 89 GLU A N 1
ATOM 679 C CA . GLU A 1 89 ? -3.014 -11.930 -10.581 1.00 98.38 89 GLU A CA 1
ATOM 680 C C . GLU A 1 89 ? -2.372 -10.950 -11.570 1.00 98.38 89 GLU A C 1
ATOM 682 O O . GLU A 1 89 ? -2.458 -11.138 -12.785 1.00 98.38 89 GLU A O 1
ATOM 687 N N . MET A 1 90 ? -1.650 -9.945 -11.071 1.00 98.31 90 MET A N 1
ATOM 688 C CA . MET A 1 90 ? -0.903 -9.023 -11.929 1.00 98.31 90 MET A CA 1
ATOM 689 C C . MET A 1 90 ? 0.239 -9.701 -12.682 1.00 98.31 90 MET A C 1
ATOM 691 O O . MET A 1 90 ? 0.536 -9.293 -13.799 1.00 98.31 90 MET A O 1
ATOM 695 N N . ASP A 1 91 ? 0.843 -10.754 -12.131 1.00 98.44 91 ASP A N 1
ATOM 696 C CA . ASP A 1 91 ? 1.837 -11.562 -12.845 1.00 98.44 91 ASP A CA 1
ATOM 697 C C . ASP A 1 91 ? 1.238 -12.242 -14.078 1.00 98.44 91 ASP A C 1
ATOM 699 O O . ASP A 1 91 ? 1.871 -12.295 -15.125 1.00 98.44 91 ASP A O 1
ATOM 703 N N . LYS A 1 92 ? -0.021 -12.691 -14.005 1.00 98.19 92 LYS A N 1
ATOM 704 C CA . LYS A 1 92 ? -0.717 -13.255 -15.172 1.00 98.19 92 LYS A CA 1
ATOM 705 C C . LYS A 1 92 ? -0.956 -12.197 -16.251 1.00 98.19 92 LYS A C 1
ATOM 707 O O . LYS A 1 92 ? -0.841 -12.501 -17.435 1.00 98.19 92 LYS A O 1
ATOM 712 N N . LYS A 1 93 ? -1.279 -10.960 -15.850 1.00 98.19 93 LYS A N 1
ATOM 713 C CA . LYS A 1 93 ? -1.487 -9.826 -16.772 1.00 98.19 93 LYS A CA 1
ATOM 714 C C . LYS A 1 93 ? -0.165 -9.295 -17.347 1.00 98.19 93 LYS A C 1
ATOM 716 O O . LYS A 1 93 ? -0.124 -8.875 -18.499 1.00 98.19 93 LYS A O 1
ATOM 721 N N . PHE A 1 94 ? 0.912 -9.331 -16.565 1.00 97.94 94 PHE A N 1
ATOM 722 C CA . PHE A 1 94 ? 2.230 -8.794 -16.903 1.00 97.94 94 PHE A CA 1
ATOM 723 C C . PHE A 1 94 ? 3.336 -9.843 -16.648 1.00 97.94 94 PHE A C 1
ATOM 725 O O . PHE A 1 94 ? 4.181 -9.655 -15.767 1.00 97.94 94 PHE A O 1
ATOM 732 N N . PRO A 1 95 ? 3.378 -10.938 -17.432 1.00 97.19 95 PRO A N 1
ATOM 733 C CA . PRO A 1 95 ? 4.205 -12.118 -17.135 1.00 97.19 95 PRO A CA 1
ATOM 734 C C . PRO A 1 95 ? 5.716 -11.881 -17.228 1.00 97.19 95 PRO A C 1
ATOM 736 O O . PRO A 1 95 ? 6.505 -12.679 -16.729 1.00 97.19 95 PRO A O 1
ATOM 739 N N . LEU A 1 96 ? 6.135 -10.780 -17.855 1.00 97.62 96 LEU A N 1
ATOM 740 C CA . LEU A 1 96 ? 7.544 -10.449 -18.069 1.00 97.62 96 LEU A CA 1
ATOM 741 C C . LEU A 1 96 ? 8.251 -9.945 -16.801 1.00 97.62 96 LEU A C 1
ATOM 743 O O . LEU A 1 96 ? 9.478 -9.928 -16.758 1.00 97.62 96 LEU A O 1
ATOM 747 N N . TYR A 1 97 ? 7.499 -9.543 -15.771 1.00 97.81 97 TYR A N 1
ATOM 748 C CA . TYR A 1 97 ? 8.066 -8.873 -14.597 1.00 97.81 97 TYR A CA 1
ATOM 749 C C . TYR A 1 97 ? 8.344 -9.826 -13.429 1.00 97.81 97 TYR A C 1
ATOM 751 O O . TYR A 1 97 ? 9.299 -9.598 -12.696 1.00 97.81 97 TYR A O 1
ATOM 759 N N . GLY A 1 98 ? 7.587 -10.921 -13.277 1.00 97.44 98 GLY A N 1
ATOM 760 C CA . GLY A 1 98 ? 7.775 -11.884 -12.181 1.00 97.44 98 GLY A CA 1
ATOM 761 C C . GLY A 1 98 ? 7.134 -11.462 -10.851 1.00 97.44 98 GLY A C 1
ATOM 762 O O . GLY A 1 98 ? 7.601 -11.858 -9.774 1.00 97.44 98 GLY A O 1
ATOM 763 N N . PHE A 1 99 ? 6.054 -10.678 -10.911 1.00 98.44 99 PHE A N 1
ATOM 764 C CA . PHE A 1 99 ? 5.321 -10.142 -9.764 1.00 98.44 99 PHE A CA 1
ATOM 765 C C . PHE A 1 99 ? 4.851 -11.207 -8.774 1.00 98.44 99 PHE A C 1
ATOM 767 O O . PHE A 1 99 ? 4.797 -10.932 -7.571 1.00 98.44 99 PHE A O 1
ATOM 774 N N . SER A 1 100 ? 4.569 -12.428 -9.231 1.00 97.94 100 SER A N 1
ATOM 775 C CA . SER A 1 100 ? 4.167 -13.534 -8.355 1.00 97.94 100 SER A CA 1
ATOM 776 C C . SER A 1 100 ? 5.258 -13.904 -7.347 1.00 97.94 100 SER A C 1
ATOM 778 O O . SER A 1 100 ? 4.929 -14.352 -6.248 1.00 97.94 100 SER A O 1
ATOM 780 N N . SER A 1 101 ? 6.532 -13.656 -7.663 1.00 97.31 101 SER A N 1
ATOM 781 C CA . SER A 1 101 ? 7.668 -13.930 -6.783 1.00 97.31 101 SER A CA 1
ATOM 782 C C . SER A 1 101 ? 7.982 -12.746 -5.867 1.00 97.31 101 SER A C 1
ATOM 784 O O . SER A 1 101 ? 7.899 -12.872 -4.647 1.00 97.31 101 SER A O 1
ATOM 786 N N . HIS A 1 102 ? 8.310 -11.584 -6.437 1.00 97.62 102 HIS A N 1
ATOM 787 C CA . HIS A 1 102 ? 8.837 -10.453 -5.666 1.00 97.62 102 HIS A CA 1
ATOM 788 C C . HIS A 1 102 ? 7.776 -9.421 -5.275 1.00 97.62 102 HIS A C 1
ATOM 790 O O . HIS A 1 102 ? 8.121 -8.413 -4.672 1.00 97.62 102 HIS A O 1
ATOM 796 N N . LYS A 1 103 ? 6.498 -9.615 -5.622 1.00 98.19 103 LYS A N 1
ATOM 797 C CA . LYS A 1 103 ? 5.369 -8.771 -5.178 1.00 98.19 103 LYS A CA 1
ATOM 798 C C . LYS A 1 103 ? 5.517 -7.273 -5.495 1.00 98.19 103 LYS A C 1
ATOM 800 O O . LYS A 1 103 ? 4.929 -6.426 -4.829 1.00 98.19 103 LYS A O 1
ATOM 805 N N . GLY A 1 104 ? 6.312 -6.941 -6.513 1.00 96.12 104 GLY A N 1
ATO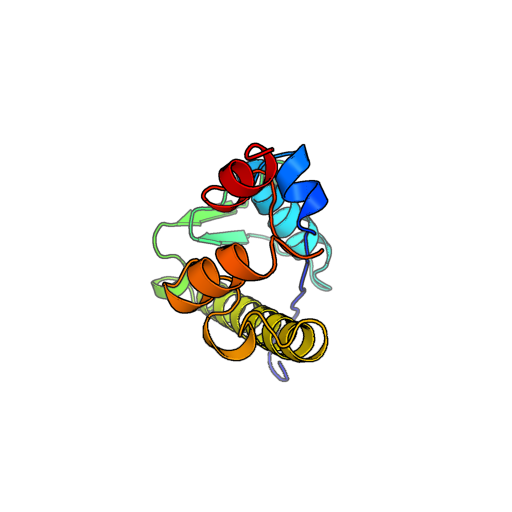M 806 C CA . GLY A 1 104 ? 6.626 -5.561 -6.900 1.00 96.12 104 GLY A CA 1
ATOM 807 C C . GLY A 1 104 ? 7.814 -4.926 -6.163 1.00 96.12 104 GLY A C 1
ATOM 808 O O . GLY A 1 104 ? 8.186 -3.807 -6.503 1.00 96.12 104 GLY A O 1
ATOM 809 N N . TYR A 1 105 ? 8.465 -5.618 -5.219 1.00 96.31 105 TYR A N 1
ATOM 810 C CA . TYR A 1 105 ? 9.722 -5.143 -4.625 1.00 96.31 105 TYR A CA 1
ATOM 811 C C . TYR A 1 105 ? 10.837 -5.068 -5.680 1.00 96.31 105 TYR A C 1
ATOM 813 O O . TYR A 1 105 ? 10.879 -5.881 -6.609 1.00 96.31 105 TYR A O 1
ATOM 821 N N . GLY A 1 106 ? 11.742 -4.095 -5.536 1.00 94.50 106 GLY A N 1
ATOM 822 C CA . GLY A 1 106 ? 12.867 -3.825 -6.444 1.00 94.50 106 GLY A CA 1
ATOM 823 C C . GLY A 1 106 ? 14.001 -4.848 -6.342 1.00 94.50 106 GLY A C 1
ATOM 824 O O . GLY A 1 106 ? 15.133 -4.495 -6.035 1.00 94.50 106 GLY A O 1
ATOM 825 N N . THR A 1 107 ? 13.690 -6.126 -6.552 1.00 96.50 107 THR A N 1
ATOM 826 C CA . THR A 1 107 ? 14.693 -7.199 -6.637 1.00 96.50 107 THR A CA 1
ATOM 827 C C . THR A 1 107 ? 15.506 -7.083 -7.925 1.00 96.50 107 THR A C 1
ATOM 829 O O . THR A 1 107 ? 15.042 -6.484 -8.895 1.00 96.50 107 THR A O 1
ATOM 832 N N . THR A 1 108 ? 16.686 -7.709 -7.976 1.00 96.25 108 THR A N 1
ATOM 833 C CA . THR A 1 108 ? 17.531 -7.742 -9.183 1.00 96.25 108 THR A CA 1
ATOM 834 C C . THR A 1 108 ? 16.741 -8.169 -10.420 1.00 96.25 108 THR A C 1
ATOM 836 O O . THR A 1 108 ? 16.740 -7.453 -11.415 1.00 96.25 108 THR A O 1
ATOM 839 N N . ARG A 1 109 ? 15.965 -9.257 -10.311 1.00 95.75 109 ARG A N 1
ATOM 840 C CA . ARG A 1 109 ? 15.107 -9.763 -11.393 1.00 95.75 109 ARG A CA 1
ATOM 841 C C . ARG A 1 109 ? 14.084 -8.729 -11.867 1.00 95.75 109 ARG A C 1
ATOM 843 O O . ARG A 1 109 ? 13.854 -8.590 -13.063 1.00 95.75 109 ARG A O 1
ATOM 850 N N . HIS A 1 110 ? 13.475 -7.997 -10.936 1.00 97.38 110 HIS A N 1
ATOM 851 C CA . HIS A 1 110 ? 12.488 -6.976 -11.274 1.00 97.38 110 HIS A CA 1
ATOM 852 C C . HIS A 1 110 ? 13.133 -5.789 -12.006 1.00 97.38 110 HIS A C 1
ATOM 854 O O . HIS A 1 110 ? 12.602 -5.304 -13.001 1.00 97.38 110 HIS A O 1
ATOM 860 N N . ILE A 1 111 ? 14.311 -5.356 -11.548 1.00 95.62 111 ILE A N 1
ATOM 861 C CA . ILE A 1 111 ? 15.079 -4.273 -12.177 1.00 95.62 111 ILE A CA 1
ATOM 862 C C . ILE A 1 111 ? 15.560 -4.679 -13.577 1.00 95.62 111 ILE A C 1
ATOM 864 O O . ILE A 1 111 ? 15.542 -3.861 -14.492 1.00 95.62 111 ILE A O 1
ATOM 868 N N . GLU A 1 112 ? 15.982 -5.928 -13.768 1.00 95.88 112 GLU A N 1
ATOM 869 C CA . GLU A 1 112 ? 16.351 -6.457 -15.086 1.00 95.88 112 GLU A CA 1
ATOM 870 C C . GLU A 1 112 ? 15.162 -6.454 -16.051 1.00 95.88 112 GLU A C 1
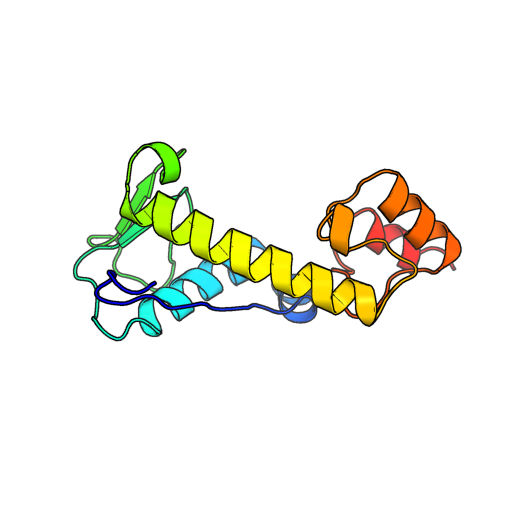ATOM 872 O O . GLU A 1 112 ? 15.295 -5.965 -17.172 1.00 95.88 112 GLU A O 1
ATOM 877 N N . ALA A 1 113 ? 13.984 -6.902 -15.605 1.00 96.19 113 ALA A N 1
ATOM 878 C CA . ALA A 1 113 ? 12.765 -6.835 -16.409 1.00 96.19 113 ALA A CA 1
ATOM 879 C C . ALA A 1 113 ? 12.410 -5.389 -16.797 1.00 96.19 113 ALA A C 1
ATOM 881 O O . ALA A 1 113 ? 12.102 -5.126 -17.958 1.00 96.19 113 ALA A O 1
ATOM 882 N N . LEU A 1 114 ? 12.530 -4.441 -15.858 1.00 95.81 114 LEU A N 1
ATOM 883 C CA . LEU A 1 114 ? 12.321 -3.011 -16.112 1.00 95.81 114 LEU A CA 1
ATOM 884 C C . LEU A 1 114 ? 13.288 -2.448 -17.162 1.00 95.81 114 LEU A C 1
ATOM 886 O O . LEU A 1 114 ? 12.871 -1.664 -18.009 1.00 95.81 114 LEU A O 1
ATOM 890 N N . LYS A 1 115 ? 14.560 -2.862 -17.151 1.00 94.50 115 LYS A N 1
ATOM 891 C CA . LYS A 1 115 ? 15.550 -2.436 -18.157 1.00 94.50 115 LYS A CA 1
ATOM 892 C C . LYS A 1 115 ? 15.220 -2.933 -19.564 1.00 94.50 115 LYS A C 1
ATOM 894 O O . LYS A 1 115 ? 15.528 -2.245 -20.529 1.00 94.50 115 LYS A O 1
ATOM 899 N N . ILE A 1 116 ? 14.638 -4.127 -19.680 1.00 95.38 116 ILE A N 1
ATOM 900 C CA . ILE A 1 116 ? 14.341 -4.761 -20.974 1.00 95.38 116 ILE A CA 1
ATOM 901 C C . ILE A 1 116 ? 12.990 -4.289 -21.524 1.00 95.38 116 ILE A C 1
ATOM 903 O O . ILE A 1 116 ? 12.860 -4.053 -22.722 1.00 95.38 116 ILE A O 1
ATOM 907 N N . HIS A 1 117 ? 11.980 -4.174 -20.661 1.00 95.38 117 HIS A N 1
ATOM 908 C CA . HIS A 1 117 ? 10.585 -3.986 -21.069 1.00 95.38 117 HIS A CA 1
ATOM 909 C C . HIS A 1 117 ? 10.007 -2.610 -20.712 1.00 95.38 117 HIS A C 1
ATOM 911 O O . HIS A 1 117 ? 8.886 -2.304 -21.119 1.00 95.38 117 HIS A O 1
ATOM 917 N N . GLY A 1 118 ? 10.751 -1.779 -19.976 1.00 94.94 118 GLY A N 1
ATOM 918 C CA . GLY A 1 118 ? 10.241 -0.537 -19.394 1.00 94.94 118 GLY A CA 1
ATOM 919 C C . GLY A 1 118 ? 9.245 -0.790 -18.251 1.00 94.94 118 GLY A C 1
ATOM 920 O O . GLY A 1 118 ? 8.996 -1.936 -17.887 1.00 94.94 118 GLY A O 1
ATOM 921 N N . PRO A 1 119 ? 8.680 0.260 -17.631 1.00 96.56 119 PRO A N 1
ATOM 922 C CA . PRO A 1 119 ? 7.627 0.118 -16.626 1.00 96.56 119 PRO A CA 1
ATOM 923 C C . PRO A 1 119 ? 6.237 -0.121 -17.243 1.00 96.56 119 PRO A C 1
ATOM 925 O O . PRO A 1 119 ? 5.836 0.554 -18.187 1.00 96.56 119 PRO A O 1
ATOM 928 N N . CYS A 1 120 ? 5.453 -1.026 -16.650 1.00 96.00 120 CYS A N 1
ATOM 929 C CA . CYS A 1 120 ? 4.030 -1.237 -16.969 1.00 96.00 120 CYS A CA 1
ATOM 930 C C . CYS A 1 120 ? 3.054 -0.401 -16.109 1.00 96.00 120 CYS A C 1
ATOM 932 O O . CYS A 1 120 ? 3.466 0.309 -15.193 1.00 96.00 120 CYS A O 1
ATOM 934 N N . GLU A 1 121 ? 1.748 -0.541 -16.377 1.00 96.69 121 GLU A N 1
ATOM 935 C CA . GLU A 1 121 ? 0.640 0.231 -15.780 1.00 96.69 121 GLU A CA 1
ATOM 936 C C . GLU A 1 121 ? 0.645 0.298 -14.248 1.00 96.69 121 GLU A C 1
ATOM 938 O O . GLU A 1 121 ? 0.291 1.334 -13.700 1.00 96.69 121 GLU A O 1
ATOM 943 N N . ILE A 1 122 ? 1.055 -0.768 -13.551 1.00 97.38 122 ILE A N 1
ATOM 944 C CA . ILE A 1 122 ? 0.974 -0.846 -12.079 1.00 97.38 122 ILE A CA 1
ATOM 945 C C . ILE A 1 122 ? 2.232 -0.343 -11.355 1.00 97.38 122 ILE A C 1
ATOM 947 O O . ILE A 1 122 ? 2.311 -0.396 -10.123 1.00 97.38 122 ILE A O 1
ATOM 951 N N . HIS A 1 123 ? 3.242 0.115 -12.097 1.00 97.62 123 HIS A N 1
ATOM 952 C CA . HIS A 1 123 ? 4.451 0.689 -11.514 1.00 97.62 123 HIS A CA 1
ATOM 953 C C . HIS A 1 123 ? 4.194 2.098 -10.981 1.00 97.62 123 HIS A C 1
ATOM 955 O O . HIS A 1 123 ? 3.481 2.893 -11.590 1.00 97.62 123 HIS A O 1
ATOM 961 N N . ARG A 1 124 ? 4.826 2.421 -9.849 1.00 97.00 124 ARG A N 1
ATOM 962 C CA . ARG A 1 124 ? 4.852 3.777 -9.286 1.00 97.00 124 ARG A CA 1
ATOM 963 C C . ARG A 1 124 ? 5.956 4.564 -9.972 1.00 97.00 124 ARG A C 1
ATOM 965 O O . ARG A 1 124 ? 7.135 4.343 -9.702 1.00 97.00 124 ARG A O 1
ATOM 972 N N . LYS A 1 125 ? 5.571 5.423 -10.904 1.00 96.06 125 LYS A N 1
ATOM 973 C CA . LYS A 1 125 ? 6.477 6.134 -11.810 1.00 96.06 125 LYS A CA 1
ATOM 974 C C . LYS A 1 125 ? 7.288 7.218 -11.110 1.00 96.06 125 LYS A C 1
ATOM 976 O O . LYS A 1 125 ? 8.355 7.567 -11.595 1.00 96.06 125 LYS A O 1
ATOM 981 N N . SER A 1 126 ? 6.817 7.709 -9.964 1.00 95.94 126 SER A N 1
ATOM 982 C CA . SER A 1 126 ? 7.535 8.696 -9.149 1.00 95.94 126 SER A CA 1
ATOM 983 C C . SER A 1 126 ? 8.630 8.088 -8.261 1.00 95.94 126 SER A C 1
ATOM 985 O O . SER A 1 126 ? 9.356 8.821 -7.595 1.00 95.94 126 SER A O 1
ATOM 987 N N . PHE A 1 127 ? 8.754 6.756 -8.210 1.00 95.25 127 PHE A N 1
ATOM 988 C CA . PHE A 1 127 ? 9.688 6.068 -7.317 1.00 95.25 127 PHE A CA 1
ATOM 989 C C . PHE A 1 127 ? 10.957 5.682 -8.067 1.00 95.25 127 PHE A C 1
ATOM 991 O O . PHE A 1 127 ? 10.889 5.149 -9.172 1.00 95.25 127 PHE A O 1
ATOM 998 N N . GLU A 1 128 ? 12.119 5.838 -7.438 1.00 92.75 128 GLU A N 1
ATOM 999 C CA . GLU A 1 128 ? 13.344 5.228 -7.957 1.00 92.75 128 GLU A CA 1
ATOM 1000 C C . GLU A 1 128 ? 13.314 3.696 -7.789 1.00 92.75 128 GLU A C 1
ATOM 1002 O O . GLU A 1 128 ? 12.784 3.195 -6.790 1.00 92.75 128 GLU A O 1
ATOM 1007 N N . PRO A 1 129 ? 13.869 2.919 -8.742 1.00 92.31 129 PRO A N 1
ATOM 1008 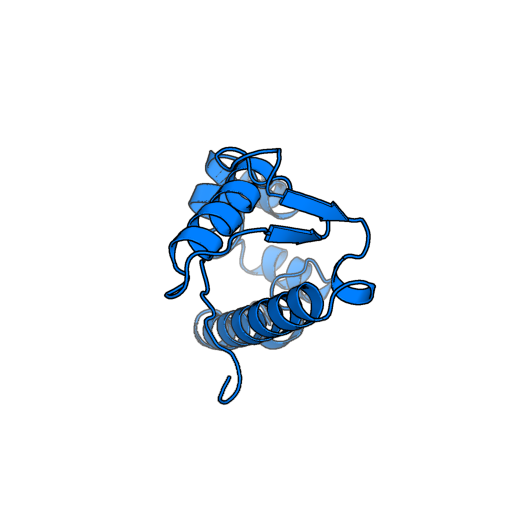C CA . PRO A 1 129 ? 14.583 3.353 -9.952 1.00 92.31 129 PRO A CA 1
ATOM 1009 C C . PRO A 1 129 ? 13.676 3.631 -11.172 1.00 92.31 129 PRO A C 1
ATOM 1011 O O . PRO A 1 129 ? 14.171 3.840 -12.276 1.00 92.31 129 PRO A O 1
ATOM 1014 N N . ILE A 1 130 ? 12.350 3.568 -11.019 1.00 94.62 130 ILE A N 1
ATOM 1015 C CA . ILE A 1 130 ? 11.392 3.656 -12.134 1.00 94.62 130 ILE A CA 1
ATOM 1016 C C . ILE A 1 130 ? 11.393 5.048 -12.768 1.00 94.62 130 ILE A C 1
ATOM 1018 O O . ILE A 1 130 ? 11.388 5.145 -13.995 1.00 94.62 130 ILE A O 1
ATOM 1022 N N . ALA A 1 131 ? 11.454 6.102 -11.953 1.00 93.00 131 ALA A N 1
ATOM 1023 C CA . ALA A 1 131 ? 11.531 7.483 -12.429 1.00 93.00 131 ALA A CA 1
ATOM 1024 C C . ALA A 1 131 ? 12.701 7.680 -13.409 1.00 93.00 131 ALA A C 1
ATOM 1026 O O . ALA A 1 131 ? 12.513 8.205 -14.508 1.00 93.00 131 ALA A O 1
ATOM 1027 N N . SER A 1 132 ? 13.883 7.150 -13.078 1.00 89.38 132 SER A N 1
ATOM 1028 C CA . SER A 1 132 ? 15.065 7.207 -13.947 1.00 89.38 132 SER A CA 1
ATOM 1029 C C . SER A 1 132 ? 14.849 6.560 -15.327 1.00 89.38 132 SER A C 1
ATOM 1031 O O . SER A 1 132 ? 15.333 7.080 -16.334 1.00 89.38 132 SER A O 1
ATOM 1033 N N . PHE A 1 133 ? 14.076 5.471 -15.422 1.00 84.81 133 PHE A N 1
ATOM 1034 C CA . PHE A 1 133 ? 13.778 4.828 -16.711 1.00 84.81 133 PHE A CA 1
ATOM 1035 C C . PHE A 1 133 ? 12.860 5.663 -17.614 1.00 84.81 133 PHE A C 1
ATOM 1037 O O . PHE A 1 133 ? 12.872 5.470 -18.825 1.00 84.81 133 PHE A O 1
ATOM 1044 N N . LEU A 1 134 ? 12.083 6.594 -17.054 1.00 81.69 134 LEU A N 1
ATOM 1045 C CA . LEU A 1 134 ? 11.182 7.464 -17.819 1.00 81.69 134 LEU A CA 1
ATOM 1046 C C . LEU A 1 134 ? 11.883 8.711 -18.370 1.00 81.69 134 LEU A C 1
ATOM 1048 O O . LEU A 1 134 ? 11.427 9.281 -19.357 1.00 81.69 134 LEU A O 1
ATOM 1052 N N . HIS A 1 135 ? 12.984 9.129 -17.744 1.00 66.75 135 HIS A N 1
ATOM 1053 C CA . HIS A 1 135 ? 13.770 10.296 -18.155 1.00 66.75 135 HIS A CA 1
ATOM 1054 C C . HIS A 1 135 ? 14.927 9.956 -19.101 1.00 66.75 135 HIS A C 1
ATOM 1056 O O . HIS A 1 135 ? 15.602 10.859 -19.587 1.00 66.75 135 HIS A O 1
ATOM 1062 N N . THR A 1 136 ? 15.149 8.670 -19.379 1.00 53.78 136 THR A N 1
ATOM 1063 C CA . THR A 1 136 ? 16.165 8.218 -20.333 1.00 53.78 136 THR A CA 1
ATOM 1064 C C . THR A 1 136 ? 15.534 8.124 -21.728 1.00 53.78 136 THR A C 1
ATOM 1066 O O . THR A 1 136 ? 15.143 7.047 -22.172 1.00 53.78 136 THR A O 1
ATOM 1069 N N . CYS A 1 137 ? 15.373 9.278 -22.380 1.00 43.22 137 CYS A N 1
ATOM 1070 C CA . CYS A 1 137 ? 15.171 9.417 -23.826 1.00 43.22 137 CYS A CA 1
ATOM 1071 C C . CYS A 1 137 ? 16.383 10.133 -24.421 1.00 43.22 137 CYS A C 1
ATOM 1073 O O . CYS A 1 137 ? 16.841 11.110 -23.786 1.00 43.22 137 CYS A O 1
#

Nearest PDB structures (foldseek):
  7uwh-assembly1_C  TM=9.565E-01  e=6.173E-10  Escherichia coli
  7uwe-assembly1_C  TM=9.657E-01  e=6.345E-09  Escherichia coli
  2etj-assembly1_A  TM=9.278E-01  e=2.735E-09  Thermotoga maritima
  4hht-assembly1_A  TM=9.341E-01  e=1.136E-08  Thermotoga maritima MSB8
  3o3g-assembly1_A  TM=9.290E-01  e=1.570E-08  Thermotoga maritima

pLDDT: mean 94.11, std 7.84, range [43.22, 98.5]

Radius of gyration: 17.21 Å; Cα contacts (8 Å, |Δi|>4): 150; c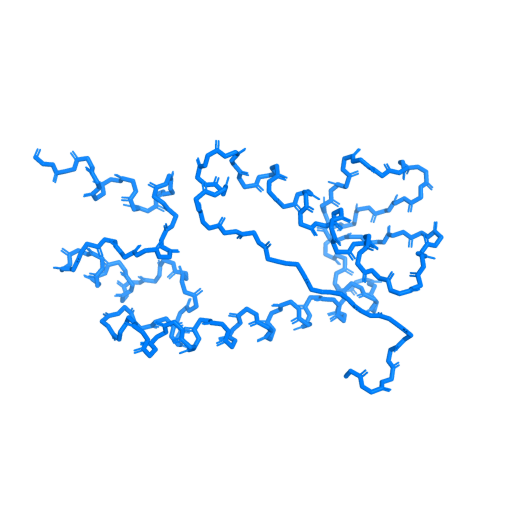hains: 1; bounding box: 37×30×46 Å